Protein AF-A0A6V7J9B0-F1 (afdb_monomer_lite)

Foldseek 3Di:
DVVVVVVVVVVQVVCVVVVNRPVPVVVVVVVVVVVVVVVVVVVVVVVVVVVVVVVVVVVVVVVVVVVVVVVVVVVVVVVVVVVVVVVVVVVVVVVVVVVVVVVVCVLVPVPDDDDDPPDDDDDDPDDDDDPPDRPVNVVVVVVVVVVVVVVVPPDDD

Organism: NCBI:txid1563983

Secondary structure (DSSP, 8-state):
-HHHHHHHHHHHHHHHHTT--HHHHHHHHHHHHHHHHHHHHHHHHHHHHHHHHHHHHHHHHHHHHHHHHHHHHHHHHHHHHHHHHHHHHHHHHHHHHHHHHHHHHHHTT-S-------PPPPP--S--------HHHHHHHHHHHHHHHHHHTSPP-

pLDDT: mean 84.22, std 16.23, range [45.16, 98.75]

InterPro domains:
  IPR013907 Sds3-like [PF08598] (1-100)
  IPR013907 Sds3-like [PTHR21964] (1-148)
  IPR013907 Sds3-like [SM01401] (1-144)

Sequence (157 aa):
LYRERITQVDTKLSEVRVGKSEEYLVPLERLKENMKIKTEVAGVLKTLRLQNIQNKFHAEEQAAAQNFQSEKELLWDSIHSDLQENIRRLEEDRNNVDIHADLWFNSNGRRRRGHADRRRAVSVSGPYIVYMLNDADILEDWAIIKKSLSSRTAPIL

Structure (mmCIF, N/CA/C/O backbone):
data_AF-A0A6V7J9B0-F1
#
_entry.id   AF-A0A6V7J9B0-F1
#
loop_
_atom_site.group_PDB
_atom_site.id
_atom_site.type_symbol
_atom_site.label_atom_id
_atom_site.label_alt_id
_atom_site.label_comp_id
_atom_site.label_asym_id
_atom_site.label_entity_id
_atom_site.label_seq_id
_atom_site.pdbx_PDB_ins_code
_atom_site.Cartn_x
_atom_site.Cartn_y
_atom_site.Cartn_z
_atom_site.occupancy
_atom_site.B_iso_or_equiv
_atom_site.auth_seq_id
_atom_site.auth_comp_id
_atom_site.auth_asym_id
_atom_site.auth_atom_id
_atom_site.pdbx_PDB_model_num
ATOM 1 N N . LEU A 1 1 ? -25.576 -12.476 71.475 1.00 74.12 1 LEU A N 1
ATOM 2 C CA . LEU A 1 1 ? -24.629 -13.204 70.595 1.00 74.12 1 LEU A CA 1
ATOM 3 C C . LEU A 1 1 ? -25.319 -14.075 69.537 1.00 74.12 1 LEU A C 1
ATOM 5 O O . LEU A 1 1 ? -25.507 -13.574 68.440 1.00 74.12 1 LEU A O 1
ATOM 9 N N . TYR A 1 2 ? -25.749 -15.320 69.803 1.00 88.06 2 TYR A N 1
ATOM 10 C CA . TYR A 1 2 ? -26.342 -16.176 68.743 1.00 88.06 2 TYR A CA 1
ATOM 11 C C . TYR A 1 2 ? -27.645 -15.625 68.145 1.00 88.06 2 TYR A C 1
ATOM 13 O O . TYR A 1 2 ? -27.817 -15.619 66.930 1.00 88.06 2 TYR A O 1
ATOM 21 N N . ARG A 1 3 ? -28.543 -15.122 68.998 1.00 89.31 3 ARG A N 1
ATOM 22 C CA . ARG A 1 3 ? -29.822 -14.544 68.567 1.00 89.31 3 ARG A CA 1
ATOM 23 C C . ARG A 1 3 ? -29.628 -13.324 67.663 1.00 89.31 3 ARG A C 1
ATOM 25 O O . ARG A 1 3 ? -30.185 -13.300 66.581 1.00 89.31 3 ARG A O 1
ATOM 32 N N . GLU A 1 4 ? -28.772 -12.381 68.058 1.00 90.38 4 GLU A N 1
ATOM 33 C CA . GLU A 1 4 ? -28.425 -11.205 67.238 1.00 90.38 4 GLU A CA 1
ATOM 34 C C . GLU A 1 4 ? -27.810 -11.582 65.891 1.00 90.38 4 GLU A C 1
ATOM 36 O O . GLU A 1 4 ? -28.089 -10.934 64.885 1.00 90.38 4 GLU A O 1
ATOM 41 N N . ARG A 1 5 ? -26.988 -12.640 65.854 1.00 92.06 5 ARG A N 1
ATOM 42 C CA . ARG A 1 5 ? -26.380 -13.120 64.612 1.00 92.06 5 ARG A CA 1
ATOM 43 C C . ARG A 1 5 ? -27.431 -13.653 63.640 1.00 92.06 5 ARG A C 1
ATOM 45 O O . ARG A 1 5 ? -27.334 -13.362 62.454 1.00 92.06 5 ARG A O 1
ATOM 52 N N . ILE A 1 6 ? -28.424 -14.392 64.137 1.00 93.12 6 ILE A N 1
ATOM 53 C CA . ILE A 1 6 ? -29.556 -14.865 63.328 1.00 93.12 6 ILE A CA 1
ATOM 54 C C . ILE A 1 6 ? -30.351 -13.669 62.800 1.00 93.12 6 ILE A C 1
ATOM 56 O O . ILE A 1 6 ? -30.570 -13.580 61.597 1.00 93.12 6 ILE A O 1
ATOM 60 N N . THR A 1 7 ? -30.677 -12.698 63.659 1.00 92.69 7 THR A N 1
ATOM 61 C CA . THR A 1 7 ? -31.435 -11.513 63.240 1.00 92.69 7 THR A CA 1
ATOM 62 C C . THR A 1 7 ? -30.706 -10.714 62.160 1.00 92.69 7 THR A C 1
ATOM 64 O O . THR A 1 7 ? -31.344 -10.314 61.198 1.00 92.69 7 THR A O 1
ATOM 67 N N . GLN A 1 8 ? -29.383 -10.524 62.277 1.00 90.75 8 GLN A N 1
ATOM 68 C CA . GLN A 1 8 ? -28.563 -9.859 61.251 1.00 90.75 8 GLN A CA 1
ATOM 69 C C . GLN A 1 8 ? -28.568 -10.597 59.906 1.00 90.75 8 GLN A C 1
ATOM 71 O O . GLN A 1 8 ? -28.540 -9.964 58.852 1.00 90.75 8 GLN A O 1
ATOM 76 N N . VAL A 1 9 ? -28.552 -11.931 59.930 1.00 91.19 9 VAL A N 1
ATOM 77 C CA . VAL A 1 9 ? -28.600 -12.740 58.706 1.00 91.19 9 VAL A CA 1
ATOM 78 C C . VAL A 1 9 ? -29.983 -12.650 58.063 1.00 91.19 9 VAL A C 1
ATOM 80 O O . VAL A 1 9 ? -30.065 -12.462 56.851 1.00 91.19 9 VAL A O 1
ATOM 83 N N . ASP A 1 10 ? -31.054 -12.701 58.856 1.00 92.62 10 ASP A N 1
ATOM 84 C CA . ASP A 1 10 ? -32.425 -12.566 58.359 1.00 92.62 10 ASP A CA 1
ATOM 85 C C . ASP A 1 10 ? -32.688 -11.180 57.751 1.00 92.62 10 ASP A C 1
ATOM 87 O O . ASP A 1 10 ? -33.312 -11.094 56.689 1.00 92.62 10 ASP A O 1
ATOM 91 N N . THR A 1 11 ? -32.165 -10.092 58.339 1.00 90.00 11 THR A N 1
ATOM 92 C CA . THR A 1 11 ? -32.247 -8.758 57.716 1.00 90.00 11 THR A CA 1
ATOM 93 C C . THR A 1 11 ? -31.492 -8.704 56.398 1.00 90.00 11 THR A C 1
ATOM 95 O O . THR A 1 11 ? -32.076 -8.280 55.402 1.00 90.00 11 THR A O 1
ATOM 98 N N . LYS A 1 12 ? -30.250 -9.205 56.337 1.00 88.38 12 LYS A N 1
ATOM 99 C CA . LYS A 1 12 ? -29.487 -9.244 55.077 1.00 88.38 12 LYS A CA 1
ATOM 100 C C . LYS A 1 12 ? -30.187 -10.076 53.999 1.00 88.38 12 LYS A C 1
ATOM 102 O O . LYS A 1 12 ? -30.260 -9.654 52.848 1.00 88.38 12 LYS A O 1
ATOM 107 N N . LEU A 1 13 ? -30.746 -11.237 54.346 1.00 89.88 13 LEU A N 1
ATOM 108 C CA . LEU A 1 13 ? -31.507 -12.070 53.405 1.00 89.88 13 LEU A CA 1
ATOM 109 C C . LEU A 1 13 ? -32.784 -11.375 52.917 1.00 89.88 13 LEU A C 1
ATOM 111 O O . LEU A 1 13 ? -33.136 -11.493 51.741 1.00 89.88 13 LEU A O 1
ATOM 115 N N . SER A 1 14 ? -33.463 -10.635 53.795 1.00 91.94 14 SER A N 1
ATOM 116 C CA . SER A 1 14 ? -34.627 -9.822 53.437 1.00 91.94 14 SER A CA 1
ATOM 117 C C . SER A 1 14 ? -34.247 -8.680 52.486 1.00 91.94 14 SER A C 1
ATOM 119 O O . SER A 1 14 ? -34.874 -8.512 51.441 1.00 91.94 14 SER A O 1
ATOM 121 N N . GLU A 1 15 ? -33.164 -7.954 52.772 1.00 90.69 15 GLU A N 1
ATOM 122 C CA . GLU A 1 15 ? -32.629 -6.896 51.904 1.00 90.69 15 GLU A CA 1
ATOM 123 C C . GLU A 1 15 ? -32.252 -7.424 50.516 1.00 90.69 15 GLU A C 1
ATOM 125 O O . GLU A 1 15 ? -32.543 -6.777 49.507 1.00 90.69 15 GLU A O 1
ATOM 130 N N . VAL A 1 16 ? -31.657 -8.618 50.443 1.00 89.12 16 VAL A N 1
ATOM 131 C CA . VAL A 1 16 ? -31.353 -9.295 49.175 1.00 89.12 16 VAL A CA 1
ATOM 132 C C . VAL A 1 16 ? -32.637 -9.675 48.435 1.00 89.12 16 VAL A C 1
ATOM 134 O O . VAL A 1 16 ? -32.752 -9.390 47.245 1.00 89.12 16 VAL A O 1
ATOM 137 N N . ARG A 1 17 ? -33.633 -10.255 49.119 1.00 88.31 17 ARG A N 1
ATOM 138 C CA . ARG A 1 17 ? -34.929 -10.627 48.514 1.00 88.31 17 ARG A CA 1
ATOM 139 C C . ARG A 1 17 ? -35.696 -9.432 47.951 1.00 88.31 17 ARG A C 1
ATOM 141 O O . ARG A 1 17 ? -36.349 -9.569 46.923 1.00 88.31 17 ARG A O 1
ATOM 148 N N . VAL A 1 18 ? -35.620 -8.281 48.615 1.00 92.00 18 VAL A N 1
ATOM 149 C CA . VAL A 1 18 ? -36.265 -7.031 48.174 1.00 92.00 18 VAL A CA 1
ATOM 150 C C . VAL A 1 18 ? -35.387 -6.269 47.165 1.00 92.00 18 VAL A C 1
ATOM 152 O O . VAL A 1 18 ? -35.808 -5.253 46.619 1.00 92.00 18 VAL A O 1
ATOM 155 N N . GLY A 1 19 ? -34.173 -6.755 46.880 1.00 87.06 19 GLY A N 1
ATOM 156 C CA . GLY A 1 19 ? -33.254 -6.146 45.917 1.00 87.06 19 GLY A CA 1
ATOM 157 C C . GLY A 1 19 ? -32.651 -4.821 46.387 1.00 87.06 19 GLY A C 1
ATOM 158 O O . GLY A 1 19 ? -32.237 -4.020 45.558 1.00 87.06 19 GLY A O 1
ATOM 159 N N . LYS A 1 20 ? -32.619 -4.576 47.702 1.00 89.62 20 LYS A N 1
ATOM 160 C CA . LYS A 1 20 ? -32.068 -3.363 48.334 1.00 89.62 20 LYS A CA 1
ATOM 161 C C . LYS A 1 20 ? -30.694 -3.579 48.965 1.00 89.62 20 LYS A C 1
ATOM 163 O O . LYS A 1 20 ? -30.144 -2.652 49.544 1.00 89.62 20 LYS A O 1
ATOM 168 N N . SER A 1 21 ? -30.147 -4.790 48.878 1.00 91.81 21 SER A N 1
ATOM 169 C CA . SER A 1 21 ? -28.846 -5.094 49.468 1.00 91.81 21 SER A CA 1
ATOM 170 C C . SER A 1 21 ? -27.726 -4.336 48.753 1.00 91.81 21 SER A C 1
ATOM 172 O O . SER A 1 21 ? -27.375 -4.637 47.609 1.00 91.81 21 SER A O 1
ATOM 174 N N . GLU A 1 22 ? -27.141 -3.362 49.445 1.00 87.56 22 GLU A N 1
ATOM 175 C CA . GLU A 1 22 ? -26.051 -2.532 48.923 1.00 87.56 22 GLU A CA 1
ATOM 176 C C . GLU A 1 22 ? -24.806 -3.355 48.567 1.00 87.56 22 GLU A C 1
ATOM 178 O O . GLU A 1 22 ? -24.149 -3.071 47.564 1.00 87.56 22 GLU A O 1
ATOM 183 N N . GLU A 1 23 ? -24.535 -4.427 49.325 1.00 88.50 23 GLU A N 1
ATOM 184 C CA . GLU A 1 23 ? -23.423 -5.357 49.076 1.00 88.50 23 GLU A CA 1
ATOM 185 C C . GLU A 1 23 ? -23.481 -5.970 47.664 1.00 88.50 23 GLU A C 1
ATOM 187 O O . GLU A 1 23 ? -22.437 -6.271 47.088 1.00 88.50 23 GLU A O 1
ATOM 192 N N . TYR A 1 24 ? -24.677 -6.105 47.077 1.00 88.88 24 TYR A N 1
ATOM 193 C CA . TYR A 1 24 ? -24.873 -6.605 45.711 1.00 88.88 24 TYR A CA 1
ATOM 194 C C . TYR A 1 24 ? -25.094 -5.491 44.686 1.00 88.88 24 TYR A C 1
ATOM 196 O O . TYR A 1 24 ? -24.605 -5.590 43.557 1.00 88.88 24 TYR A O 1
ATOM 204 N N . LEU A 1 25 ? -25.813 -4.429 45.056 1.00 92.81 25 LEU A N 1
ATOM 205 C CA . LEU A 1 25 ? -26.131 -3.332 44.140 1.00 92.81 25 LEU A CA 1
ATOM 206 C C . LEU A 1 25 ? -24.881 -2.564 43.700 1.00 92.81 25 LEU A C 1
ATOM 208 O O . LEU A 1 25 ? -24.739 -2.280 42.512 1.00 92.81 25 LEU A O 1
ATOM 212 N N . VAL A 1 26 ? -23.944 -2.299 44.614 1.00 93.81 26 VAL A N 1
ATOM 213 C CA . VAL A 1 26 ? -22.725 -1.538 44.298 1.00 93.81 26 VAL A CA 1
ATOM 214 C C . VAL A 1 26 ? -21.824 -2.286 43.297 1.00 93.81 26 VAL A C 1
ATOM 216 O O . VAL A 1 26 ? -21.429 -1.691 42.289 1.00 93.81 26 VAL A O 1
ATOM 219 N N . PRO A 1 27 ? -21.501 -3.586 43.478 1.00 95.69 27 PRO A N 1
ATOM 220 C CA . PRO A 1 27 ? -20.782 -4.350 42.456 1.00 95.69 27 PRO A CA 1
ATOM 221 C C . PRO A 1 27 ? -21.543 -4.471 41.132 1.00 95.69 27 PRO A C 1
ATOM 223 O O . PRO A 1 27 ? -20.920 -4.433 40.069 1.00 95.69 27 PRO A O 1
ATOM 226 N N . LEU A 1 28 ? -22.874 -4.596 41.176 1.00 94.50 28 LEU A N 1
ATOM 227 C CA . LEU A 1 28 ? -23.703 -4.680 39.974 1.00 94.50 28 LEU A CA 1
ATOM 228 C C . LEU A 1 28 ? -23.646 -3.386 39.155 1.00 94.50 28 LEU A C 1
ATOM 230 O O . LEU A 1 28 ? -23.515 -3.442 37.933 1.00 94.50 28 LEU A O 1
ATOM 234 N N . GLU A 1 29 ? -23.724 -2.229 39.805 1.00 96.00 29 GLU A N 1
ATOM 235 C CA . GLU A 1 29 ? -23.620 -0.926 39.147 1.00 96.00 29 GLU A CA 1
ATOM 236 C C . GLU A 1 29 ? -22.244 -0.736 38.502 1.00 96.00 29 GLU A C 1
ATOM 238 O O . GLU A 1 29 ? -22.157 -0.403 37.320 1.00 96.00 29 GLU A O 1
ATOM 243 N N . ARG A 1 30 ? -21.166 -1.099 39.210 1.00 97.00 30 ARG A N 1
ATOM 244 C CA . ARG A 1 30 ? -19.804 -1.114 38.644 1.00 97.00 30 ARG A CA 1
ATOM 245 C C . ARG A 1 30 ? -19.691 -2.021 37.421 1.00 97.00 30 ARG A C 1
ATOM 247 O O . ARG A 1 30 ? -19.028 -1.668 36.448 1.00 97.00 30 ARG A O 1
ATOM 254 N N . LEU A 1 31 ? -20.316 -3.199 37.450 1.00 97.75 31 LEU A N 1
ATOM 255 C CA . LEU A 1 31 ? -20.292 -4.122 36.315 1.00 97.75 31 LEU A CA 1
ATOM 256 C C . LEU A 1 31 ? -21.048 -3.553 35.107 1.00 97.75 31 LEU A C 1
ATOM 258 O O . LEU A 1 31 ? -20.567 -3.675 33.980 1.00 97.75 31 LEU A O 1
ATOM 262 N N . LYS A 1 32 ? -22.197 -2.908 35.337 1.00 97.69 32 LYS A N 1
ATOM 263 C CA . LYS A 1 32 ? -22.968 -2.225 34.288 1.00 97.69 32 LYS A CA 1
ATOM 264 C C . LYS A 1 32 ? -22.172 -1.080 33.663 1.00 97.69 32 LYS A C 1
ATOM 266 O O . LYS A 1 32 ? -22.120 -0.994 32.437 1.00 97.69 32 LYS A O 1
ATOM 271 N N . GLU A 1 33 ? -21.499 -0.271 34.478 1.00 98.12 33 GLU A N 1
ATOM 272 C CA . GLU A 1 33 ? -20.625 0.806 34.000 1.00 98.12 33 GLU A CA 1
ATOM 273 C C . GLU A 1 33 ? -19.474 0.243 33.152 1.00 98.12 33 GLU A C 1
ATOM 275 O O . GLU A 1 33 ? -19.258 0.658 32.015 1.00 98.12 33 GLU A O 1
ATOM 280 N N . ASN A 1 34 ? -18.802 -0.804 33.639 1.00 98.38 34 ASN A N 1
ATOM 281 C CA . ASN A 1 34 ? -17.737 -1.476 32.893 1.00 98.38 34 ASN A CA 1
ATOM 282 C C . ASN A 1 34 ? -18.224 -2.049 31.555 1.00 98.38 34 ASN A C 1
ATOM 284 O O . ASN A 1 34 ? -17.505 -1.992 30.558 1.00 98.38 34 ASN A O 1
ATOM 288 N N . MET A 1 35 ? -19.429 -2.621 31.518 1.00 98.19 35 MET A N 1
ATOM 289 C CA . MET A 1 35 ? -20.028 -3.129 30.284 1.00 98.19 35 MET A CA 1
ATOM 290 C C . MET A 1 35 ? -20.277 -1.996 29.284 1.00 98.19 35 MET A C 1
ATOM 292 O O . MET A 1 35 ? -19.963 -2.146 28.100 1.00 98.19 35 MET A O 1
ATOM 296 N N . LYS A 1 36 ? -20.795 -0.857 29.755 1.00 98.44 36 LYS A N 1
ATOM 297 C CA . LYS A 1 36 ? -21.020 0.333 28.932 1.00 98.44 36 LYS A CA 1
ATOM 298 C C . LYS A 1 36 ? -19.706 0.845 28.338 1.00 98.44 36 LYS A C 1
ATOM 300 O O . LYS A 1 36 ? -19.591 0.916 27.117 1.00 98.44 36 LYS A O 1
ATOM 305 N N . ILE A 1 37 ? -18.687 1.057 29.174 1.00 98.38 37 ILE A N 1
ATOM 306 C CA . ILE A 1 37 ? -17.353 1.504 28.739 1.00 98.38 37 ILE A CA 1
ATOM 307 C C . ILE A 1 37 ? -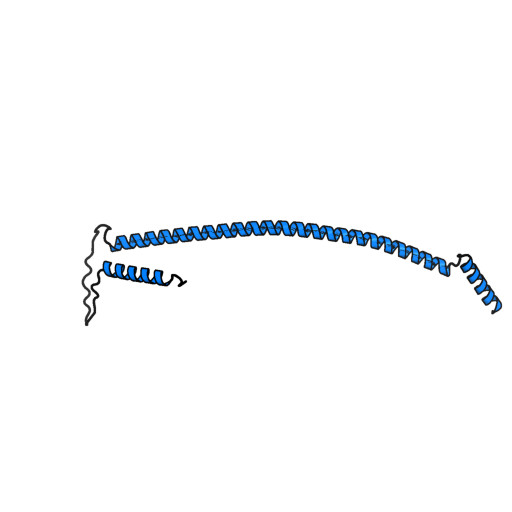16.760 0.535 27.711 1.00 98.38 37 ILE A C 1
ATOM 309 O O . ILE A 1 37 ? -16.291 0.952 26.655 1.00 98.38 37 ILE A O 1
ATOM 313 N N . LYS A 1 38 ? -16.807 -0.780 27.969 1.00 98.44 38 LYS A N 1
ATOM 314 C CA . LYS A 1 38 ? -16.289 -1.783 27.022 1.00 98.44 38 LYS A CA 1
ATOM 315 C C . LYS A 1 38 ? -17.003 -1.735 25.673 1.00 98.44 38 LYS A C 1
ATOM 317 O O . LYS A 1 38 ? -16.358 -1.922 24.644 1.00 98.44 38 LYS A O 1
ATOM 322 N N . THR A 1 39 ? -18.308 -1.480 25.675 1.00 98.50 39 THR A N 1
ATOM 323 C CA . THR A 1 39 ? -19.104 -1.364 24.448 1.00 98.50 39 THR A CA 1
ATOM 324 C C . THR A 1 39 ? -18.706 -0.121 23.653 1.00 98.50 39 THR A C 1
ATOM 326 O O . THR A 1 39 ? -18.494 -0.212 22.444 1.00 98.50 39 THR A O 1
ATOM 329 N N . GLU A 1 40 ? -18.526 1.017 24.324 1.00 98.50 40 GLU A N 1
ATOM 330 C CA . GLU A 1 40 ? -18.065 2.263 23.699 1.00 98.50 40 GLU A CA 1
ATOM 331 C C . GLU A 1 40 ? -16.659 2.106 23.103 1.00 98.50 40 GLU A C 1
ATOM 333 O O . GLU A 1 40 ? -16.446 2.397 21.924 1.00 98.50 40 GLU A O 1
ATOM 338 N N . VAL A 1 41 ? -15.718 1.547 23.872 1.00 98.62 41 VAL A N 1
ATOM 339 C CA . VAL A 1 41 ? -14.347 1.274 23.410 1.00 98.62 41 VAL A CA 1
ATOM 340 C C . VAL A 1 41 ? -14.346 0.336 22.202 1.00 98.62 41 VAL A C 1
ATOM 342 O O . VAL A 1 41 ? -13.627 0.584 21.233 1.00 98.62 41 VAL A O 1
ATOM 345 N N . ALA A 1 42 ? -15.165 -0.720 22.212 1.00 98.50 42 ALA A N 1
ATOM 346 C CA . ALA A 1 42 ? -15.295 -1.622 21.070 1.00 98.50 42 ALA A CA 1
ATOM 347 C C . ALA A 1 42 ? -15.844 -0.904 19.823 1.00 98.50 42 ALA A C 1
ATOM 349 O O . ALA A 1 42 ? -15.387 -1.176 18.709 1.00 98.50 42 ALA A O 1
ATOM 350 N N . GLY A 1 43 ? -16.774 0.038 20.006 1.00 98.62 43 GLY A N 1
ATOM 351 C CA . GLY A 1 43 ? -17.285 0.900 18.940 1.00 98.62 43 GLY A CA 1
ATOM 352 C C . GLY A 1 43 ? -16.188 1.759 18.312 1.00 98.62 43 GLY A C 1
ATOM 353 O O . GLY A 1 43 ? -15.998 1.721 17.096 1.00 98.62 43 GLY A O 1
ATOM 354 N N . VAL A 1 44 ? -15.406 2.461 19.136 1.00 98.62 44 VAL A N 1
ATOM 355 C CA . VAL A 1 44 ? -14.269 3.278 18.672 1.00 98.62 44 VAL A CA 1
ATOM 356 C C . VAL A 1 44 ? -13.228 2.415 17.957 1.00 98.62 44 VAL A C 1
ATOM 358 O O . VAL A 1 44 ? -12.780 2.756 16.861 1.00 98.62 44 VAL A O 1
ATOM 361 N N . LEU A 1 45 ? -12.883 1.257 18.528 1.00 98.56 45 LEU A N 1
ATOM 362 C CA . LEU A 1 45 ? -11.925 0.328 17.933 1.00 98.56 45 LEU A CA 1
ATOM 363 C C . LEU A 1 45 ? -12.380 -0.159 16.551 1.00 98.56 45 LEU A C 1
ATOM 365 O O . LEU A 1 45 ? -11.563 -0.257 15.636 1.00 98.56 45 LEU A O 1
ATOM 369 N N . LYS A 1 46 ? -13.675 -0.451 16.380 1.00 98.62 46 LYS A N 1
ATOM 370 C CA . LYS A 1 46 ? -14.239 -0.830 15.079 1.00 98.62 46 LYS A CA 1
ATOM 371 C C . LYS A 1 46 ? -14.054 0.289 14.053 1.00 98.62 46 LYS 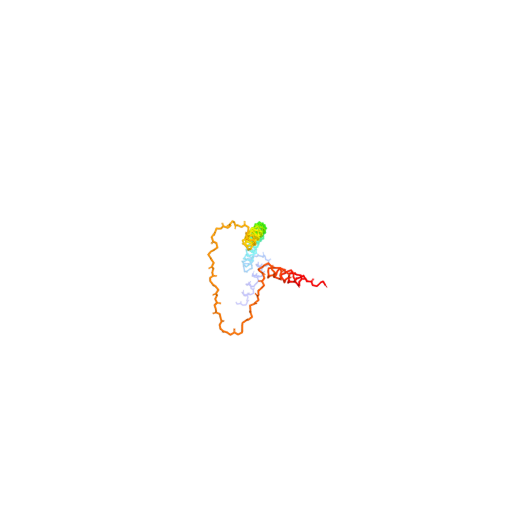A C 1
ATOM 373 O O . LYS A 1 46 ? -13.589 0.009 12.951 1.00 98.62 46 LYS A O 1
ATOM 378 N N . THR A 1 47 ? -14.370 1.532 14.414 1.00 98.69 47 THR A N 1
ATOM 379 C CA . THR A 1 47 ? -14.204 2.693 13.526 1.00 98.69 47 THR A CA 1
ATOM 380 C C . THR A 1 47 ? -12.749 2.866 13.097 1.00 98.69 47 THR A C 1
ATOM 382 O O . THR A 1 47 ? -12.474 2.967 11.904 1.00 98.69 47 THR A O 1
ATOM 385 N N . LEU A 1 48 ? -11.806 2.800 14.042 1.00 98.69 48 LEU A N 1
ATOM 386 C CA . LEU A 1 48 ? -10.374 2.912 13.745 1.00 98.69 48 LEU A CA 1
ATOM 387 C C . LEU A 1 48 ? -9.875 1.779 12.839 1.00 98.69 48 LEU A C 1
ATOM 389 O O . LEU A 1 48 ? -9.067 2.010 11.942 1.00 98.69 48 LEU A O 1
ATOM 393 N N . ARG A 1 49 ? -10.367 0.550 13.034 1.00 98.62 49 ARG A N 1
ATOM 394 C CA . ARG A 1 49 ? -10.026 -0.584 12.162 1.00 98.62 49 ARG A CA 1
ATOM 395 C C . ARG A 1 49 ? -10.533 -0.383 10.737 1.00 98.62 49 ARG A C 1
ATOM 397 O O . ARG A 1 49 ? -9.786 -0.650 9.802 1.00 98.62 49 ARG A O 1
ATOM 404 N N . LEU A 1 50 ? -11.760 0.107 10.566 1.00 98.69 50 LEU A N 1
ATOM 405 C CA . LEU A 1 50 ? -12.313 0.410 9.242 1.00 98.69 50 LEU A CA 1
ATOM 406 C C . LEU A 1 50 ? -11.522 1.523 8.547 1.00 98.69 50 LEU A C 1
ATOM 408 O O . LEU A 1 50 ? -11.141 1.365 7.391 1.00 98.69 50 LEU A O 1
ATOM 412 N N . GLN A 1 51 ? -11.189 2.593 9.273 1.00 98.75 51 GLN A N 1
ATOM 413 C CA . GLN A 1 51 ? -10.327 3.657 8.756 1.00 98.75 51 GLN A CA 1
ATOM 414 C C . GLN A 1 51 ? -8.944 3.128 8.359 1.00 98.75 51 GLN A C 1
ATOM 416 O O . GLN A 1 51 ? -8.430 3.484 7.305 1.00 98.75 51 GLN A O 1
ATOM 421 N N . ASN A 1 52 ? -8.348 2.233 9.151 1.00 98.69 52 ASN A N 1
ATOM 422 C CA . ASN A 1 52 ? -7.060 1.631 8.808 1.00 98.69 52 ASN A CA 1
ATOM 423 C C . ASN A 1 52 ? -7.126 0.809 7.515 1.00 98.69 52 ASN A C 1
ATOM 425 O O . ASN A 1 52 ? -6.211 0.893 6.700 1.00 98.69 52 ASN A O 1
ATOM 429 N N . ILE A 1 53 ? -8.200 0.038 7.320 1.00 98.69 53 ILE A N 1
ATOM 430 C CA . ILE A 1 53 ? -8.420 -0.723 6.084 1.00 98.69 53 ILE A CA 1
ATOM 431 C C . ILE A 1 53 ? -8.526 0.230 4.894 1.00 98.69 53 ILE A C 1
ATOM 433 O O . ILE A 1 53 ? -7.869 0.009 3.882 1.00 98.69 53 ILE A O 1
ATOM 437 N N . GLN A 1 54 ? -9.291 1.312 5.029 1.00 98.75 54 GLN A N 1
ATOM 438 C CA . GLN A 1 54 ? -9.455 2.292 3.961 1.00 98.75 54 GLN A CA 1
ATOM 439 C C . GLN A 1 54 ? -8.146 3.023 3.633 1.00 98.75 54 GLN A C 1
ATOM 441 O O . GLN A 1 54 ? -7.805 3.184 2.465 1.00 98.75 54 GLN A O 1
ATOM 446 N N . ASN A 1 55 ? -7.357 3.378 4.647 1.00 98.69 55 ASN A N 1
ATOM 447 C CA . ASN A 1 55 ? -6.039 3.977 4.443 1.00 98.69 55 ASN A CA 1
ATOM 448 C C . ASN A 1 55 ? -5.089 3.022 3.713 1.00 98.69 55 ASN A C 1
ATOM 450 O O . ASN A 1 55 ? -4.373 3.450 2.814 1.00 98.69 55 ASN A O 1
ATOM 454 N N . LYS A 1 56 ? -5.092 1.731 4.071 1.00 98.75 56 LYS A N 1
ATOM 455 C CA . LYS A 1 56 ? -4.299 0.710 3.369 1.00 98.75 56 LYS A CA 1
ATOM 456 C C . LYS A 1 56 ? -4.738 0.553 1.920 1.00 98.75 56 LYS A C 1
ATOM 458 O O . LYS A 1 56 ? -3.887 0.476 1.049 1.00 98.75 56 LYS A O 1
ATOM 463 N N . PHE A 1 57 ? -6.046 0.540 1.674 1.00 98.62 57 PHE A N 1
ATOM 464 C CA . PHE A 1 57 ? -6.595 0.467 0.325 1.00 98.62 57 PHE A CA 1
ATOM 465 C C . PHE A 1 57 ? -6.122 1.641 -0.544 1.00 98.62 57 PHE A C 1
ATOM 467 O O . PHE A 1 57 ? -5.563 1.413 -1.610 1.00 98.62 57 PHE A O 1
ATOM 474 N N . HIS A 1 58 ? -6.263 2.880 -0.065 1.00 98.69 58 HIS A N 1
ATOM 475 C CA . HIS A 1 58 ? -5.823 4.058 -0.818 1.00 98.69 58 HIS A CA 1
ATOM 476 C C . HIS A 1 58 ? -4.302 4.120 -0.999 1.00 98.69 58 HIS A C 1
ATOM 478 O O . HIS A 1 58 ? -3.826 4.544 -2.049 1.00 98.69 58 HIS A O 1
ATOM 484 N N . ALA A 1 59 ? -3.531 3.685 0.002 1.00 98.69 59 ALA A N 1
ATOM 485 C CA . ALA A 1 59 ? -2.079 3.604 -0.119 1.00 98.69 59 ALA A CA 1
ATOM 486 C C . ALA A 1 59 ? -1.657 2.603 -1.205 1.00 98.69 59 ALA A C 1
ATOM 488 O O . ALA A 1 59 ? -0.779 2.915 -2.005 1.00 98.69 59 ALA A O 1
ATOM 489 N N . GLU A 1 60 ? -2.305 1.438 -1.259 1.00 98.69 60 GLU A N 1
ATOM 490 C CA . GLU A 1 60 ? -2.040 0.417 -2.276 1.00 98.69 60 GLU A CA 1
ATOM 491 C C . GLU A 1 60 ? -2.440 0.898 -3.676 1.00 98.69 60 GLU A C 1
ATOM 493 O O . GLU A 1 60 ? -1.679 0.747 -4.627 1.00 98.69 60 GLU A O 1
ATOM 498 N N . GLU A 1 61 ? -3.604 1.539 -3.801 1.00 98.69 61 GLU A N 1
ATOM 499 C CA . GLU A 1 61 ? -4.077 2.141 -5.051 1.00 98.69 61 GLU A CA 1
ATOM 500 C C . GLU A 1 61 ? -3.071 3.170 -5.591 1.00 98.69 61 GLU A C 1
ATOM 502 O O . GLU A 1 61 ? -2.695 3.129 -6.766 1.00 98.69 61 GLU A O 1
ATOM 507 N N . GLN A 1 62 ? -2.575 4.054 -4.721 1.00 98.69 62 GLN A N 1
ATOM 508 C CA . GLN A 1 62 ? -1.567 5.042 -5.090 1.00 98.69 62 GLN A CA 1
ATOM 509 C C . GLN A 1 62 ? -0.229 4.388 -5.459 1.00 98.69 62 GLN A C 1
ATOM 511 O O . GLN A 1 62 ? 0.375 4.773 -6.462 1.00 98.69 62 GLN A O 1
ATOM 516 N N . ALA A 1 63 ? 0.234 3.410 -4.678 1.00 98.69 63 ALA A N 1
ATOM 517 C CA . ALA A 1 63 ? 1.482 2.702 -4.944 1.00 98.69 63 ALA A CA 1
ATOM 518 C C . ALA A 1 63 ? 1.434 1.970 -6.293 1.00 98.69 63 ALA A C 1
ATOM 520 O O . ALA A 1 63 ? 2.372 2.079 -7.079 1.00 98.69 63 ALA A O 1
ATOM 521 N N . ALA A 1 64 ? 0.322 1.299 -6.603 1.00 98.62 64 ALA A N 1
ATOM 522 C CA . ALA A 1 64 ? 0.123 0.617 -7.877 1.00 98.62 64 ALA A CA 1
ATOM 523 C C . ALA A 1 64 ? 0.128 1.597 -9.062 1.00 98.62 64 ALA A C 1
ATOM 525 O O . ALA A 1 64 ? 0.787 1.342 -10.071 1.00 98.62 64 ALA A O 1
ATOM 526 N N . ALA A 1 65 ? -0.556 2.739 -8.932 1.00 98.56 65 ALA A N 1
ATOM 527 C CA . ALA A 1 65 ? -0.579 3.767 -9.971 1.00 98.56 65 ALA A CA 1
ATOM 528 C C . ALA A 1 65 ? 0.813 4.373 -10.220 1.00 98.56 65 ALA A C 1
ATOM 530 O O . ALA A 1 65 ? 1.221 4.540 -11.370 1.00 98.56 65 ALA A O 1
ATOM 531 N N . GLN A 1 66 ? 1.555 4.669 -9.148 1.00 98.69 66 GLN A N 1
ATOM 532 C CA . GLN A 1 66 ? 2.926 5.171 -9.242 1.00 98.69 66 GLN A CA 1
ATOM 533 C C . GLN A 1 66 ? 3.859 4.133 -9.865 1.00 98.69 66 GLN A C 1
ATOM 535 O O . GLN A 1 66 ? 4.594 4.470 -10.787 1.00 98.69 66 GLN A O 1
ATOM 540 N N . ASN A 1 67 ? 3.778 2.872 -9.429 1.00 98.62 67 ASN A N 1
ATOM 541 C CA . ASN A 1 67 ? 4.590 1.790 -9.978 1.00 98.62 67 ASN A CA 1
ATOM 542 C C . ASN A 1 67 ? 4.354 1.618 -11.482 1.00 98.62 67 ASN A C 1
ATOM 544 O O . ASN A 1 67 ? 5.307 1.571 -12.251 1.00 98.62 67 ASN A O 1
ATOM 548 N N . PHE A 1 68 ? 3.091 1.611 -11.915 1.00 98.50 68 PHE A N 1
ATOM 549 C CA . PHE A 1 68 ? 2.754 1.525 -13.335 1.00 98.50 68 PHE A CA 1
ATOM 550 C C . PHE A 1 68 ? 3.346 2.684 -14.148 1.00 98.50 68 PHE A C 1
ATOM 552 O O . PHE A 1 68 ? 3.910 2.469 -15.222 1.00 98.50 68 PHE A O 1
ATOM 559 N N . GLN A 1 69 ? 3.235 3.916 -13.643 1.00 98.62 69 GLN A N 1
ATOM 560 C CA . GLN A 1 69 ? 3.785 5.082 -14.327 1.00 98.62 69 GLN A CA 1
ATOM 561 C C . GLN A 1 69 ? 5.318 5.022 -14.400 1.00 98.62 69 GLN A C 1
ATOM 563 O O . GLN A 1 69 ? 5.880 5.275 -15.465 1.00 98.62 69 GLN A O 1
ATOM 568 N N . SER A 1 70 ? 5.986 4.622 -13.315 1.00 98.56 70 SER A N 1
ATOM 569 C CA . SER A 1 70 ? 7.440 4.451 -13.286 1.00 98.56 70 SER A CA 1
ATOM 570 C C . SER A 1 70 ? 7.919 3.340 -14.219 1.00 98.56 70 SER A C 1
ATOM 572 O O . SER A 1 70 ? 8.872 3.547 -14.961 1.00 98.56 70 SER A O 1
ATOM 574 N N . GLU A 1 71 ? 7.255 2.183 -14.251 1.00 98.62 71 GLU A N 1
ATOM 575 C CA . GLU A 1 71 ? 7.601 1.096 -15.178 1.00 98.62 71 GLU A CA 1
ATOM 576 C C . GLU A 1 71 ? 7.449 1.523 -16.639 1.00 98.62 71 GLU A C 1
ATOM 578 O O . GLU A 1 71 ? 8.300 1.215 -17.476 1.00 98.62 71 GLU A O 1
ATOM 583 N N . LYS A 1 72 ? 6.388 2.273 -16.950 1.00 98.56 72 LYS A N 1
ATOM 584 C CA . LYS A 1 72 ? 6.182 2.832 -18.285 1.00 98.56 72 LYS A CA 1
ATOM 585 C C . LYS A 1 72 ? 7.322 3.774 -18.676 1.00 98.56 72 LYS A C 1
ATOM 587 O O . LYS A 1 72 ? 7.800 3.686 -19.802 1.00 98.56 72 LYS A O 1
ATOM 592 N N . GLU A 1 73 ? 7.735 4.672 -17.785 1.00 98.62 73 GLU A N 1
ATOM 593 C CA . GLU A 1 73 ? 8.851 5.599 -18.024 1.00 98.62 73 GLU A CA 1
ATOM 594 C C . GLU A 1 73 ? 10.173 4.849 -18.218 1.00 98.62 73 GLU A C 1
ATOM 596 O O . GLU A 1 73 ? 10.849 5.064 -19.221 1.00 98.62 73 GLU A O 1
ATOM 601 N N . LEU A 1 74 ? 10.477 3.880 -17.351 1.00 98.50 74 LEU A N 1
ATOM 602 C CA . LEU A 1 74 ? 11.672 3.040 -17.474 1.00 98.50 74 LEU A CA 1
ATOM 603 C C . LEU A 1 74 ? 11.714 2.270 -18.799 1.00 98.50 74 LEU A C 1
ATOM 605 O O . LEU A 1 74 ? 12.775 2.137 -19.407 1.00 98.50 74 LEU A O 1
ATOM 609 N N . LEU A 1 75 ? 10.567 1.775 -19.272 1.00 98.50 75 LEU A N 1
ATOM 610 C CA . LEU A 1 75 ? 10.482 1.107 -20.567 1.00 98.50 75 LEU A CA 1
ATOM 611 C C . LEU A 1 75 ? 10.786 2.071 -21.720 1.00 98.50 75 LEU A C 1
ATOM 613 O O . LEU A 1 75 ? 11.514 1.707 -22.643 1.00 98.50 75 LEU A O 1
ATOM 617 N N . TRP A 1 76 ? 10.252 3.294 -21.672 1.00 98.56 76 TRP A N 1
ATOM 618 C CA . TRP A 1 76 ? 10.553 4.315 -22.676 1.00 98.56 76 TRP A CA 1
ATOM 619 C C . TRP A 1 76 ? 12.034 4.680 -22.694 1.00 98.56 76 TRP A C 1
ATOM 621 O O . TRP A 1 76 ? 12.618 4.734 -23.776 1.00 98.56 76 TRP A O 1
ATOM 631 N N . ASP A 1 77 ? 12.644 4.861 -21.525 1.00 98.69 77 ASP A N 1
ATOM 632 C CA . ASP A 1 77 ? 14.072 5.154 -21.402 1.00 98.69 77 ASP A CA 1
ATOM 633 C C . ASP A 1 77 ? 14.930 4.003 -21.940 1.00 98.69 77 ASP A C 1
ATOM 635 O O . ASP A 1 77 ? 15.888 4.239 -22.678 1.00 98.69 77 ASP A O 1
ATOM 639 N N . SER A 1 78 ? 14.551 2.752 -21.653 1.00 98.69 78 SER A N 1
ATOM 640 C CA . SER A 1 78 ? 15.227 1.564 -22.191 1.00 98.69 78 SER A CA 1
ATOM 641 C C . SER A 1 78 ? 15.164 1.528 -23.716 1.00 98.69 78 SER A C 1
ATOM 643 O O . SER A 1 78 ? 16.195 1.389 -24.369 1.00 98.69 78 SER A O 1
ATOM 645 N N . ILE A 1 79 ? 13.972 1.705 -24.298 1.00 98.50 79 ILE A N 1
ATOM 646 C CA . ILE A 1 79 ? 13.792 1.717 -25.758 1.00 98.50 79 ILE A CA 1
ATOM 647 C C . ILE A 1 79 ? 14.600 2.858 -26.379 1.00 98.50 79 ILE A C 1
ATOM 649 O O . ILE A 1 79 ? 15.240 2.682 -27.415 1.00 98.50 79 ILE A O 1
ATOM 653 N N . HIS A 1 80 ? 14.579 4.037 -25.758 1.00 98.62 80 HIS A N 1
ATOM 654 C CA . HIS A 1 80 ? 15.323 5.188 -26.243 1.00 98.62 80 HIS A CA 1
ATOM 655 C C . HIS A 1 80 ? 16.833 4.926 -26.240 1.00 98.62 80 HIS A C 1
ATOM 657 O O . HIS A 1 80 ? 17.494 5.173 -27.248 1.00 98.62 80 HIS A O 1
ATOM 663 N N . SER A 1 81 ? 17.356 4.378 -25.143 1.00 98.62 81 SER A N 1
ATOM 664 C CA . SER A 1 81 ? 18.759 3.989 -25.003 1.00 98.62 81 SER A CA 1
ATOM 665 C C . SER A 1 81 ? 19.172 2.960 -26.060 1.00 98.62 81 SER A C 1
ATOM 667 O O . SER A 1 81 ? 20.193 3.134 -26.724 1.00 98.62 81 SER A O 1
ATOM 669 N N . ASP A 1 82 ? 18.358 1.925 -26.280 1.00 98.62 82 ASP A N 1
ATOM 670 C CA . ASP A 1 82 ? 18.626 0.894 -27.289 1.00 98.62 82 ASP A CA 1
ATOM 671 C C . ASP A 1 82 ? 18.665 1.479 -28.706 1.00 98.62 82 ASP A C 1
ATOM 673 O O . ASP A 1 82 ? 19.530 1.137 -29.516 1.00 98.62 82 ASP A O 1
ATOM 677 N N . LEU A 1 83 ? 17.745 2.394 -29.025 1.00 98.50 83 LEU A N 1
ATOM 678 C CA . LEU A 1 83 ? 17.736 3.078 -30.316 1.00 98.50 83 LEU A CA 1
ATOM 679 C C . LEU A 1 83 ? 18.961 3.981 -30.492 1.00 98.50 83 LEU A C 1
ATOM 681 O O . LEU A 1 83 ? 19.551 3.981 -31.571 1.00 98.50 83 LEU A O 1
ATOM 685 N N . GLN A 1 84 ? 19.369 4.716 -29.456 1.00 98.56 84 GLN A N 1
ATOM 686 C CA . GLN A 1 84 ? 20.575 5.548 -29.499 1.00 98.56 84 GLN A CA 1
ATOM 687 C C . GLN A 1 84 ? 21.843 4.716 -29.715 1.00 98.56 84 GLN A C 1
ATOM 689 O O . GLN A 1 84 ? 22.676 5.076 -30.546 1.00 98.56 84 GLN A O 1
ATOM 694 N N . GLU A 1 85 ? 21.974 3.583 -29.024 1.00 98.31 85 GLU A N 1
ATOM 695 C CA . GLU A 1 85 ? 23.099 2.661 -29.202 1.00 98.31 85 GLU A CA 1
ATOM 696 C C . GLU A 1 85 ? 23.113 2.059 -30.615 1.00 98.31 85 GLU A C 1
ATOM 698 O O . GLU A 1 85 ? 24.160 1.998 -31.259 1.00 98.31 85 GLU A O 1
ATOM 703 N N . ASN A 1 86 ? 21.948 1.678 -31.148 1.00 98.38 86 ASN A N 1
ATOM 704 C CA . ASN A 1 86 ? 21.840 1.186 -32.521 1.00 98.38 86 ASN A CA 1
ATOM 705 C C . ASN A 1 86 ? 22.236 2.252 -33.552 1.00 98.38 86 ASN A C 1
ATOM 707 O O . ASN A 1 86 ? 22.969 1.945 -34.491 1.00 98.38 86 ASN A O 1
ATOM 711 N N . ILE A 1 87 ? 21.793 3.502 -33.374 1.00 98.06 87 ILE A N 1
ATOM 712 C CA . ILE A 1 87 ? 22.196 4.624 -34.235 1.00 98.06 87 ILE A CA 1
ATOM 713 C C . ILE A 1 87 ? 23.715 4.796 -34.191 1.00 98.06 87 ILE A C 1
ATOM 715 O O . ILE A 1 87 ? 24.353 4.820 -35.242 1.00 98.06 87 ILE A O 1
ATOM 719 N N . ARG A 1 88 ? 24.302 4.837 -32.991 1.00 98.19 88 ARG A N 1
ATOM 720 C CA . ARG A 1 88 ? 25.747 4.981 -32.810 1.00 98.19 88 ARG A CA 1
ATOM 721 C C . ARG A 1 88 ? 26.528 3.871 -33.518 1.00 98.19 88 ARG A C 1
ATOM 723 O O . ARG A 1 88 ? 27.483 4.165 -34.231 1.00 98.19 88 ARG A O 1
ATOM 730 N N . ARG A 1 89 ? 26.115 2.608 -33.370 1.00 97.62 89 ARG A N 1
ATOM 731 C CA . ARG A 1 89 ? 26.763 1.473 -34.052 1.00 97.62 89 ARG A CA 1
ATOM 732 C C . ARG A 1 89 ? 26.702 1.601 -35.568 1.00 97.62 89 ARG A C 1
ATOM 734 O O . ARG A 1 89 ? 27.702 1.371 -36.235 1.00 97.62 89 ARG A O 1
ATOM 741 N N . LEU A 1 90 ? 25.556 2.010 -36.111 1.00 97.12 90 LEU A N 1
ATOM 742 C CA . LEU A 1 90 ? 25.406 2.225 -37.552 1.00 97.12 90 LEU A CA 1
ATOM 743 C C . LEU A 1 90 ? 26.298 3.365 -38.063 1.00 97.12 90 LEU A C 1
ATOM 745 O O . LEU A 1 90 ? 26.839 3.276 -39.166 1.00 97.12 90 LEU A O 1
ATOM 749 N N . GLU A 1 91 ? 26.471 4.428 -37.279 1.00 96.50 91 GLU A N 1
ATOM 750 C CA . GLU A 1 91 ? 27.390 5.522 -37.606 1.00 96.50 91 GLU A CA 1
ATOM 751 C C . GLU A 1 91 ? 28.856 5.073 -37.568 1.00 96.50 91 GLU A C 1
ATOM 753 O O . GLU A 1 91 ? 29.621 5.399 -38.480 1.00 96.50 91 GLU A O 1
ATOM 758 N N . GLU A 1 92 ? 29.239 4.290 -36.556 1.00 95.62 92 GLU A N 1
ATOM 759 C CA . GLU A 1 92 ? 30.574 3.697 -36.441 1.00 95.62 92 GLU A CA 1
ATOM 760 C C . GLU A 1 92 ? 30.863 2.742 -37.611 1.00 95.62 92 GLU A C 1
ATOM 762 O O . GLU A 1 92 ? 31.909 2.864 -38.254 1.00 95.62 92 GLU A O 1
ATOM 767 N N . ASP A 1 93 ? 29.921 1.861 -37.958 1.00 94.62 93 ASP A N 1
ATOM 768 C CA . ASP A 1 93 ? 30.036 0.933 -39.088 1.00 94.62 93 ASP A CA 1
ATOM 769 C C . ASP A 1 93 ? 30.152 1.672 -40.424 1.00 94.62 93 ASP A C 1
ATOM 771 O O . ASP A 1 93 ? 31.012 1.340 -41.246 1.00 94.62 93 ASP A O 1
A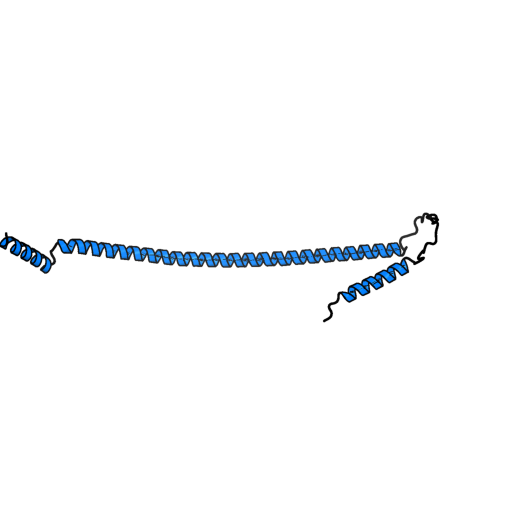TOM 775 N N . ARG A 1 94 ? 29.337 2.713 -40.640 1.00 92.94 94 ARG A N 1
ATOM 776 C CA . ARG A 1 94 ? 29.434 3.566 -41.830 1.00 92.94 94 ARG A CA 1
ATOM 777 C C . ARG A 1 94 ? 30.815 4.215 -41.927 1.00 92.94 94 ARG A C 1
ATOM 779 O O . ARG A 1 94 ? 31.452 4.124 -42.974 1.00 92.94 94 ARG A O 1
ATOM 786 N N . ASN A 1 95 ? 31.288 4.841 -40.850 1.00 90.94 95 ASN A N 1
ATOM 787 C CA . ASN A 1 95 ? 32.601 5.484 -40.829 1.00 90.94 95 ASN A CA 1
ATOM 788 C C . ASN A 1 95 ? 33.733 4.467 -41.056 1.00 90.94 95 ASN A C 1
ATOM 790 O O . ASN A 1 95 ? 34.701 4.756 -41.754 1.00 90.94 95 ASN A O 1
ATOM 794 N N . ASN A 1 96 ? 33.605 3.254 -40.519 1.00 86.44 96 ASN A N 1
ATOM 795 C CA . ASN A 1 96 ? 34.575 2.188 -40.734 1.00 86.44 96 ASN A CA 1
ATOM 796 C C . ASN A 1 96 ? 34.621 1.734 -42.206 1.00 86.44 96 ASN A C 1
ATOM 798 O O . ASN A 1 96 ? 35.704 1.541 -42.759 1.00 86.44 96 ASN A O 1
ATOM 802 N N . VAL A 1 97 ? 33.464 1.608 -42.869 1.00 82.38 97 VAL A N 1
ATOM 803 C CA . VAL A 1 97 ? 33.388 1.334 -44.315 1.00 82.38 97 VAL A CA 1
ATOM 804 C C . VAL A 1 97 ? 34.025 2.464 -45.123 1.00 82.38 97 VAL A C 1
ATOM 806 O O . VAL A 1 97 ? 34.811 2.177 -46.026 1.00 82.38 97 VAL A O 1
ATOM 809 N N . ASP A 1 98 ? 33.749 3.724 -44.779 1.00 75.56 98 ASP A N 1
ATOM 810 C CA . ASP A 1 98 ? 34.331 4.893 -45.449 1.00 75.56 98 ASP A CA 1
ATOM 811 C C . ASP A 1 98 ? 35.867 4.912 -45.305 1.00 75.56 98 ASP A C 1
ATOM 813 O O . ASP A 1 98 ? 36.577 5.066 -46.300 1.00 75.56 98 ASP A O 1
ATOM 817 N N . ILE A 1 99 ? 36.402 4.654 -44.103 1.00 74.44 99 ILE A N 1
ATOM 818 C CA . ILE A 1 99 ? 37.851 4.533 -43.854 1.00 74.44 99 ILE A CA 1
ATOM 819 C C . ILE A 1 99 ? 38.452 3.380 -44.666 1.00 74.44 99 ILE A C 1
ATOM 821 O O . ILE A 1 99 ? 39.497 3.544 -45.300 1.00 74.44 99 ILE A O 1
ATOM 825 N N . HIS A 1 100 ? 37.808 2.212 -44.673 1.00 69.88 100 HIS A N 1
ATOM 826 C CA . HIS A 1 100 ? 38.281 1.061 -45.440 1.00 69.88 100 HIS A CA 1
ATOM 827 C C . HIS A 1 100 ? 38.270 1.322 -46.952 1.00 69.88 100 HIS A C 1
ATOM 829 O O . HIS A 1 100 ? 39.219 0.934 -47.637 1.00 69.88 100 HIS A O 1
ATOM 835 N N . ALA A 1 101 ? 37.246 1.999 -47.472 1.00 72.12 101 ALA A N 1
ATOM 836 C CA . ALA A 1 101 ? 37.175 2.397 -48.871 1.00 72.12 101 ALA A CA 1
ATOM 837 C C . ALA A 1 101 ? 38.290 3.394 -49.220 1.00 72.12 101 ALA A C 1
ATOM 839 O O . ALA A 1 101 ? 38.999 3.194 -50.206 1.00 72.12 101 ALA A O 1
ATOM 840 N N . ASP A 1 102 ? 38.511 4.415 -48.388 1.00 71.56 102 ASP A N 1
ATOM 841 C CA . ASP A 1 102 ? 39.576 5.402 -48.590 1.00 71.56 102 ASP A CA 1
ATOM 842 C C . ASP A 1 102 ? 40.974 4.765 -48.553 1.00 71.56 102 ASP A C 1
ATOM 844 O O . ASP A 1 102 ? 41.820 5.087 -49.392 1.00 71.56 102 ASP A O 1
ATOM 848 N N . LEU A 1 103 ? 41.214 3.815 -47.643 1.00 72.38 103 LEU A N 1
ATOM 849 C CA . LEU A 1 103 ? 42.457 3.041 -47.591 1.00 72.38 103 LEU A CA 1
ATOM 850 C C . LEU A 1 103 ? 42.650 2.181 -48.848 1.00 72.38 103 LEU A C 1
ATOM 852 O O . LEU A 1 103 ? 43.754 2.156 -49.391 1.00 72.38 103 LEU A O 1
ATOM 856 N N . TRP A 1 104 ? 41.587 1.548 -49.355 1.00 70.81 104 TRP A N 1
ATOM 857 C CA . TRP A 1 104 ? 41.628 0.752 -50.587 1.00 70.81 104 TRP A CA 1
ATOM 858 C C . TRP A 1 104 ? 41.853 1.610 -51.844 1.00 70.81 104 TRP A C 1
ATOM 860 O O . TRP A 1 104 ? 42.610 1.243 -52.745 1.00 70.81 104 TRP A O 1
ATOM 870 N N . PHE A 1 105 ? 41.260 2.806 -51.913 1.00 64.50 105 PHE A N 1
ATOM 871 C CA . PHE A 1 105 ? 41.542 3.760 -52.991 1.00 64.50 105 PHE A CA 1
ATOM 872 C C . PHE A 1 105 ? 42.973 4.308 -52.931 1.00 64.50 105 PHE A C 1
ATOM 874 O O . PHE A 1 105 ? 43.555 4.616 -53.979 1.00 64.50 105 PHE A O 1
ATOM 881 N N . ASN A 1 106 ? 43.542 4.423 -51.729 1.00 62.56 106 ASN A N 1
ATOM 882 C CA . ASN A 1 106 ? 44.918 4.860 -51.532 1.00 62.56 106 ASN A CA 1
ATOM 883 C C . ASN A 1 106 ? 45.928 3.753 -51.893 1.00 62.56 106 ASN A C 1
ATOM 885 O O . ASN A 1 106 ? 46.934 4.051 -52.534 1.00 62.56 106 ASN A O 1
ATOM 889 N N . SER A 1 107 ? 45.635 2.481 -51.584 1.00 61.66 107 SER A N 1
ATOM 890 C CA . SER A 1 107 ? 46.452 1.330 -52.010 1.00 61.66 107 SER A CA 1
ATOM 891 C C . SER A 1 107 ? 46.374 1.079 -53.520 1.00 61.66 107 SER A C 1
ATOM 893 O O . SER A 1 107 ? 47.376 0.735 -54.138 1.00 61.66 107 SER A O 1
ATOM 895 N N . ASN A 1 108 ? 45.229 1.358 -54.155 1.00 58.47 108 ASN A N 1
ATOM 896 C CA . ASN A 1 108 ? 45.057 1.247 -55.610 1.00 58.47 108 ASN A CA 1
ATOM 897 C C . ASN A 1 108 ? 45.556 2.477 -56.400 1.00 58.47 108 ASN A C 1
ATOM 899 O O . ASN A 1 108 ? 45.240 2.630 -57.584 1.00 58.47 108 ASN A O 1
ATOM 903 N N . GLY A 1 109 ? 46.331 3.371 -55.772 1.00 55.06 109 GLY A N 1
ATOM 904 C CA . GLY A 1 109 ? 47.142 4.382 -56.462 1.00 55.06 109 GLY A CA 1
ATOM 905 C C . GLY A 1 109 ? 46.373 5.416 -57.295 1.00 55.06 109 GLY A C 1
ATOM 906 O O . GLY A 1 109 ? 46.961 6.064 -58.164 1.00 55.06 109 GLY A O 1
ATOM 907 N N . ARG A 1 110 ? 45.063 5.597 -57.070 1.00 53.75 110 ARG A N 1
ATOM 908 C CA . ARG A 1 110 ? 44.243 6.545 -57.851 1.00 53.75 110 ARG A CA 1
ATOM 909 C C . ARG A 1 110 ? 44.257 7.981 -57.318 1.00 53.75 110 ARG A C 1
ATOM 911 O O . ARG A 1 110 ? 43.742 8.872 -57.995 1.00 53.75 110 ARG A O 1
ATOM 918 N N . ARG A 1 111 ? 44.899 8.258 -56.175 1.00 52.44 111 ARG A N 1
ATOM 919 C CA . ARG A 1 111 ? 45.252 9.635 -55.791 1.00 52.44 111 ARG A CA 1
ATOM 920 C C . ARG A 1 111 ? 46.550 10.040 -56.496 1.00 52.44 111 ARG A C 1
ATOM 922 O O . ARG A 1 111 ? 47.558 9.345 -56.454 1.00 52.44 111 ARG A O 1
ATOM 929 N N . ARG A 1 112 ? 46.447 11.150 -57.229 1.00 50.75 112 ARG A N 1
ATOM 930 C CA . ARG A 1 112 ? 47.431 11.724 -58.153 1.00 50.75 112 ARG A CA 1
ATOM 931 C C . ARG A 1 112 ? 48.883 11.563 -57.693 1.00 50.75 112 ARG A C 1
ATOM 933 O O . ARG A 1 112 ? 49.236 11.943 -56.583 1.00 50.75 112 ARG A O 1
ATOM 940 N N . ARG A 1 113 ? 49.719 11.122 -58.642 1.00 51.94 113 ARG A N 1
ATOM 941 C CA . ARG A 1 113 ? 51.182 11.265 -58.655 1.00 51.94 113 ARG A CA 1
ATOM 942 C C . ARG A 1 113 ? 51.599 12.642 -58.128 1.00 51.94 113 ARG A C 1
ATOM 944 O O . ARG A 1 113 ? 51.549 13.628 -58.857 1.00 51.94 113 ARG A O 1
ATOM 951 N N . GLY A 1 114 ? 52.054 12.671 -56.886 1.00 50.12 114 GLY A N 1
ATOM 952 C CA . GLY A 1 114 ? 52.832 13.749 -56.299 1.00 50.12 114 GLY A CA 1
ATOM 953 C C . GLY A 1 114 ? 54.057 13.127 -55.649 1.00 50.1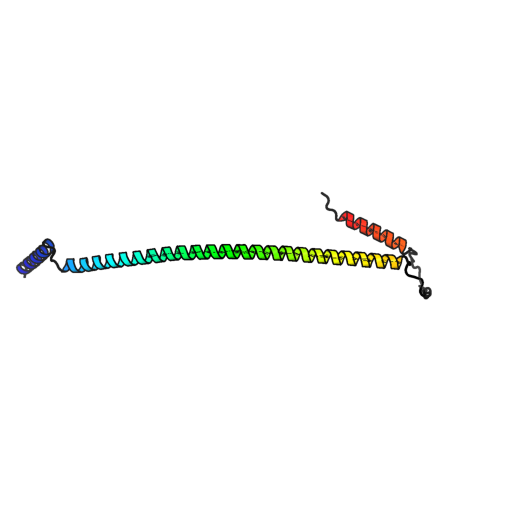2 114 GLY A C 1
ATOM 954 O O . GLY A 1 114 ? 53.986 12.679 -54.516 1.00 50.12 114 GLY A O 1
ATOM 955 N N . HIS A 1 115 ? 55.150 13.061 -56.411 1.00 52.03 115 HIS A N 1
ATOM 956 C CA . HIS A 1 115 ? 56.514 12.816 -55.937 1.00 52.03 115 HIS A CA 1
ATOM 957 C C . HIS A 1 115 ? 56.776 11.488 -55.188 1.00 52.03 115 HIS A C 1
ATOM 959 O O . HIS A 1 115 ? 56.970 11.452 -53.976 1.00 52.03 115 HIS A O 1
ATOM 965 N N . ALA A 1 116 ? 56.877 10.382 -55.935 1.00 49.94 116 ALA A N 1
ATOM 966 C CA . ALA A 1 116 ? 57.480 9.152 -55.421 1.00 49.94 116 ALA A CA 1
ATOM 967 C C . ALA A 1 116 ? 58.997 9.349 -55.286 1.00 49.94 116 ALA A C 1
ATOM 969 O O . ALA A 1 116 ? 59.749 9.219 -56.254 1.00 49.94 116 ALA A O 1
ATOM 970 N N . ASP A 1 117 ? 59.429 9.691 -54.077 1.00 50.12 117 ASP A N 1
ATOM 971 C CA . ASP A 1 117 ? 60.828 9.633 -53.683 1.00 50.12 117 ASP A CA 1
ATOM 972 C C . ASP A 1 117 ? 61.280 8.166 -53.779 1.00 50.12 117 ASP A C 1
ATOM 974 O O . ASP A 1 117 ? 60.752 7.284 -53.092 1.00 50.12 117 ASP A O 1
ATOM 978 N N . ARG A 1 118 ? 62.177 7.864 -54.725 1.00 56.25 118 ARG A N 1
ATOM 979 C CA . ARG A 1 118 ? 62.649 6.496 -54.976 1.00 56.25 118 ARG A CA 1
ATOM 980 C C . ARG A 1 118 ? 63.440 6.026 -53.757 1.00 56.25 118 ARG A C 1
ATOM 982 O O . ARG A 1 118 ? 64.625 6.331 -53.629 1.00 56.25 118 ARG A O 1
ATOM 989 N N . ARG A 1 119 ? 62.801 5.262 -52.866 1.00 60.81 119 ARG A N 1
ATOM 990 C CA . ARG A 1 119 ? 63.490 4.589 -51.758 1.00 60.81 119 ARG A CA 1
ATOM 991 C C . ARG A 1 119 ? 64.561 3.660 -52.337 1.00 60.81 119 ARG A C 1
ATOM 993 O O . ARG A 1 119 ? 64.264 2.799 -53.163 1.00 60.81 119 ARG A O 1
ATOM 1000 N N . ARG A 1 120 ? 65.820 3.882 -51.944 1.00 58.34 120 ARG A N 1
ATOM 1001 C CA . ARG A 1 120 ? 66.967 3.058 -52.354 1.00 58.34 120 ARG A CA 1
ATOM 1002 C C . ARG A 1 120 ? 66.789 1.626 -51.849 1.00 58.34 120 ARG A C 1
ATOM 1004 O O . ARG A 1 120 ? 66.332 1.423 -50.727 1.00 58.34 120 ARG A O 1
ATOM 1011 N N . ALA A 1 121 ? 67.176 0.657 -52.676 1.00 55.75 121 ALA A N 1
ATOM 1012 C CA . ALA A 1 121 ? 67.140 -0.758 -52.328 1.00 55.75 121 ALA A CA 1
ATOM 1013 C C . ALA A 1 121 ? 68.008 -1.036 -51.088 1.00 55.75 121 ALA A C 1
ATOM 1015 O O . ALA A 1 121 ? 69.171 -0.632 -51.031 1.00 55.75 121 ALA A O 1
ATOM 1016 N N . VAL A 1 122 ? 67.425 -1.714 -50.098 1.00 61.59 122 VAL A N 1
ATOM 1017 C CA . VAL A 1 122 ? 68.104 -2.130 -48.866 1.00 61.59 122 VAL A CA 1
ATOM 1018 C C . VAL A 1 122 ? 68.893 -3.403 -49.167 1.00 61.59 122 VAL A C 1
ATOM 1020 O O . VAL A 1 122 ? 68.301 -4.411 -49.544 1.00 61.59 122 VAL A O 1
ATOM 1023 N N . SER A 1 123 ? 70.221 -3.373 -49.018 1.00 61.88 123 SER A N 1
ATOM 1024 C CA . SER A 1 123 ? 71.029 -4.589 -49.141 1.00 61.88 123 SER A CA 1
ATOM 1025 C C . SER A 1 123 ? 70.947 -5.395 -47.847 1.00 61.88 123 SER A C 1
ATOM 1027 O O . SER A 1 123 ? 71.382 -4.925 -46.795 1.00 61.88 123 SER A O 1
ATOM 1029 N N . VAL A 1 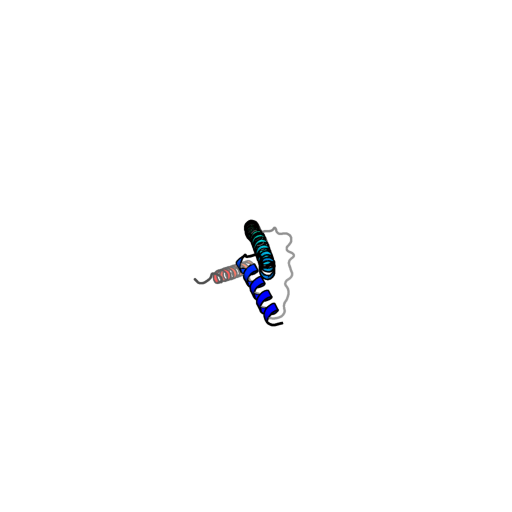124 ? 70.434 -6.616 -47.933 1.00 63.19 124 VAL A N 1
ATOM 1030 C CA . VAL A 1 124 ? 70.457 -7.604 -46.848 1.00 63.19 124 VAL A CA 1
ATOM 1031 C C . VAL A 1 124 ? 71.468 -8.699 -47.188 1.00 63.19 124 VAL A C 1
ATOM 1033 O O . VAL A 1 124 ? 71.524 -9.165 -48.324 1.00 63.19 124 VAL A O 1
ATOM 1036 N N . SER A 1 125 ? 72.301 -9.070 -46.213 1.00 53.75 125 SER A N 1
ATOM 1037 C CA . SER A 1 125 ? 73.323 -10.117 -46.340 1.00 53.75 125 SER A CA 1
ATOM 1038 C C . SER A 1 125 ? 72.788 -11.440 -45.784 1.00 53.75 125 SER A C 1
ATOM 1040 O O . SER A 1 125 ? 72.456 -11.513 -44.602 1.00 53.75 125 SER A O 1
ATOM 1042 N N . GLY A 1 126 ? 72.704 -12.469 -46.635 1.00 69.69 126 GLY A N 1
ATOM 1043 C CA . GLY A 1 126 ? 72.216 -13.821 -46.316 1.00 69.69 126 GLY A CA 1
ATOM 1044 C C . GLY A 1 126 ? 71.004 -14.237 -47.167 1.00 69.69 126 GLY A C 1
ATOM 1045 O O . GLY A 1 126 ? 70.334 -13.365 -47.716 1.00 69.69 126 GLY A O 1
ATOM 1046 N N . PRO A 1 127 ? 70.715 -15.545 -47.335 1.00 68.88 127 PRO A N 1
ATOM 1047 C CA . PRO A 1 127 ? 69.565 -16.000 -48.113 1.00 68.88 127 PRO A CA 1
ATOM 1048 C C . PRO A 1 127 ? 68.270 -15.541 -47.433 1.00 68.88 127 PRO A C 1
ATOM 1050 O O . PRO A 1 127 ? 67.915 -16.017 -46.358 1.00 68.88 127 PRO A O 1
ATOM 1053 N N . TYR A 1 128 ? 67.581 -14.591 -48.060 1.00 67.44 128 TYR A N 1
ATOM 1054 C CA . TYR A 1 128 ? 66.324 -14.026 -47.588 1.00 67.44 128 TYR A CA 1
ATOM 1055 C C . TYR A 1 128 ? 65.235 -14.309 -48.619 1.00 67.44 128 TYR A C 1
ATOM 1057 O O . TYR A 1 128 ? 65.456 -14.192 -49.825 1.00 67.44 128 TYR A O 1
ATOM 1065 N N . ILE A 1 129 ? 64.060 -14.720 -48.145 1.00 70.44 129 ILE A N 1
ATOM 1066 C CA . ILE A 1 129 ? 62.902 -14.932 -49.010 1.00 70.44 129 ILE A CA 1
ATOM 1067 C C . ILE A 1 129 ? 62.172 -13.597 -49.107 1.00 70.44 129 ILE A C 1
ATOM 1069 O O . ILE A 1 129 ? 61.521 -13.166 -48.156 1.00 70.44 129 ILE A O 1
ATOM 1073 N N . VAL A 1 130 ? 62.299 -12.933 -50.254 1.00 64.38 130 VAL A N 1
ATOM 1074 C CA . VAL A 1 130 ? 61.415 -11.821 -50.614 1.00 64.38 130 VAL A CA 1
ATOM 1075 C C . VAL A 1 130 ? 60.205 -12.418 -51.287 1.00 64.38 130 VAL A C 1
ATOM 1077 O O . VAL A 1 130 ? 60.279 -12.866 -52.432 1.00 64.38 130 VAL A O 1
ATOM 1080 N N . TYR A 1 131 ? 59.080 -12.405 -50.590 1.00 68.88 131 TYR A N 1
ATOM 1081 C CA . TYR A 1 131 ? 57.806 -12.608 -51.248 1.00 68.88 131 TYR A CA 1
ATOM 1082 C C . TYR A 1 131 ? 57.538 -11.344 -52.063 1.00 68.88 131 TYR A C 1
ATOM 1084 O O . TYR A 1 131 ? 57.071 -10.342 -51.533 1.00 68.88 131 TYR A O 1
ATOM 1092 N N . MET A 1 132 ? 57.902 -11.370 -53.347 1.00 71.50 132 MET A N 1
ATOM 1093 C CA . MET A 1 132 ? 57.540 -10.350 -54.340 1.00 71.50 132 MET A CA 1
ATOM 1094 C C . MET A 1 132 ? 56.032 -10.425 -54.644 1.00 71.50 132 MET A C 1
ATOM 1096 O O . MET A 1 132 ? 55.627 -10.470 -55.801 1.00 71.50 132 MET A O 1
ATOM 1100 N N . LEU A 1 133 ? 55.206 -10.535 -53.604 1.00 71.56 133 LEU A N 1
ATOM 1101 C CA . LEU A 1 133 ? 53.759 -10.543 -53.716 1.00 71.56 133 LEU A CA 1
ATOM 1102 C C . LEU A 1 133 ? 53.314 -9.107 -53.951 1.00 71.56 133 LEU A C 1
ATOM 1104 O O . LEU A 1 133 ? 53.760 -8.187 -53.264 1.00 71.56 133 LEU A O 1
ATOM 1108 N N . ASN A 1 134 ? 52.470 -8.919 -54.957 1.00 77.19 134 ASN A N 1
ATOM 1109 C CA . ASN A 1 134 ? 51.876 -7.626 -55.225 1.00 77.19 134 ASN A CA 1
ATOM 1110 C C . ASN A 1 134 ? 50.880 -7.298 -54.105 1.00 77.19 134 ASN A C 1
ATOM 1112 O O . ASN A 1 134 ? 50.155 -8.181 -53.646 1.00 77.19 134 ASN A O 1
ATOM 1116 N N . ASP A 1 135 ? 50.794 -6.030 -53.703 1.00 74.81 135 ASP A N 1
ATOM 1117 C CA . ASP A 1 135 ? 49.849 -5.591 -52.668 1.00 74.81 135 ASP A CA 1
ATOM 1118 C C . ASP A 1 135 ? 48.399 -5.964 -53.034 1.00 74.81 135 ASP A C 1
ATOM 1120 O O . ASP A 1 135 ? 47.589 -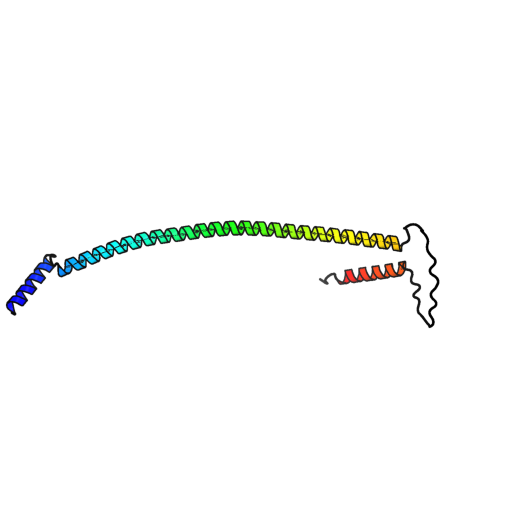6.255 -52.156 1.00 74.81 135 ASP A O 1
ATOM 1124 N N . ALA A 1 136 ? 48.083 -6.025 -54.333 1.00 76.81 136 ALA A N 1
ATOM 1125 C CA . ALA A 1 136 ? 46.789 -6.486 -54.833 1.00 76.81 136 ALA A CA 1
ATOM 1126 C C . ALA A 1 136 ? 46.494 -7.955 -54.477 1.00 76.81 136 ALA A C 1
ATOM 1128 O O . ALA A 1 136 ? 45.400 -8.248 -54.000 1.00 76.81 136 ALA A O 1
ATOM 1129 N N . ASP A 1 137 ? 47.473 -8.845 -54.648 1.00 77.25 137 ASP A N 1
ATOM 1130 C CA . ASP A 1 137 ? 47.320 -10.283 -54.396 1.00 77.25 137 ASP A CA 1
ATOM 1131 C C . ASP A 1 137 ? 47.209 -10.548 -52.884 1.00 77.25 137 ASP A C 1
ATOM 1133 O O . ASP A 1 137 ? 46.377 -11.331 -52.435 1.00 77.25 137 ASP A O 1
ATOM 1137 N N . ILE A 1 138 ? 47.977 -9.808 -52.071 1.00 82.00 138 ILE A N 1
ATOM 1138 C CA . ILE A 1 138 ? 47.905 -9.875 -50.601 1.00 82.00 138 ILE A CA 1
ATOM 1139 C C . ILE A 1 138 ? 46.515 -9.451 -50.104 1.00 82.00 138 ILE A C 1
ATOM 1141 O O . ILE A 1 138 ? 45.961 -10.057 -49.184 1.00 82.00 138 ILE A O 1
ATOM 1145 N N . LEU A 1 139 ? 45.945 -8.398 -50.695 1.00 79.88 139 LEU A N 1
ATOM 1146 C CA . LEU A 1 139 ? 44.616 -7.906 -50.333 1.00 79.88 139 LEU A CA 1
ATOM 1147 C C . LEU A 1 139 ? 43.503 -8.850 -50.795 1.00 79.88 139 LEU A C 1
ATOM 1149 O O . LEU A 1 139 ? 42.515 -9.010 -50.074 1.00 79.88 139 LEU A O 1
ATOM 1153 N N . GLU A 1 140 ? 43.656 -9.481 -51.959 1.00 81.81 140 GLU A N 1
ATOM 1154 C CA . GLU A 1 140 ? 42.740 -10.515 -52.443 1.00 81.81 140 GLU A CA 1
ATOM 1155 C C . GLU A 1 140 ? 42.739 -11.728 -51.503 1.00 81.81 140 GLU A C 1
ATOM 1157 O O . GLU A 1 140 ? 41.677 -12.120 -51.009 1.00 81.81 140 GLU A O 1
ATOM 1162 N N . ASP A 1 141 ? 43.917 -12.242 -51.147 1.00 83.38 141 ASP A N 1
ATOM 1163 C CA . ASP A 1 141 ? 44.065 -13.345 -50.195 1.00 83.38 141 ASP A CA 1
ATOM 1164 C C . ASP A 1 141 ? 43.492 -12.985 -48.817 1.00 83.38 141 ASP A C 1
ATOM 1166 O O . ASP A 1 141 ? 42.763 -13.772 -48.205 1.00 83.38 141 ASP A O 1
ATOM 1170 N N . TRP A 1 142 ? 43.736 -11.765 -48.334 1.00 81.56 142 TRP A N 1
ATOM 1171 C CA . TRP A 1 142 ? 43.160 -11.286 -47.077 1.00 81.56 142 TRP A CA 1
ATOM 1172 C C . TRP A 1 142 ? 41.626 -11.211 -47.126 1.00 81.56 142 TRP A C 1
ATOM 1174 O O . TRP A 1 142 ? 40.954 -11.615 -46.170 1.00 81.56 142 TRP A O 1
ATOM 1184 N N . ALA A 1 143 ? 41.049 -10.750 -48.240 1.00 80.94 143 ALA A N 1
ATOM 1185 C CA . ALA A 1 143 ? 39.602 -10.709 -48.433 1.00 80.94 143 ALA A CA 1
ATOM 1186 C C . ALA A 1 143 ? 38.993 -12.120 -48.475 1.00 80.94 143 ALA A C 1
ATOM 1188 O O . ALA A 1 143 ? 37.945 -12.358 -47.863 1.00 80.94 143 ALA A O 1
ATOM 1189 N N . ILE A 1 144 ? 39.666 -13.070 -49.130 1.00 84.38 144 ILE A N 1
ATOM 1190 C CA . ILE A 1 144 ? 39.277 -14.486 -49.159 1.00 84.38 144 ILE A CA 1
ATOM 1191 C C . ILE A 1 144 ? 39.307 -15.075 -47.742 1.00 84.38 144 ILE A C 1
ATOM 1193 O O . ILE A 1 144 ? 38.332 -15.704 -47.314 1.00 84.38 144 ILE A O 1
ATOM 1197 N N . ILE A 1 145 ? 40.367 -14.810 -46.972 1.00 81.44 145 ILE A N 1
ATOM 1198 C CA . ILE A 1 145 ? 40.489 -15.252 -45.576 1.00 81.44 145 ILE A CA 1
ATOM 1199 C C . ILE A 1 145 ? 39.354 -14.665 -44.732 1.00 81.44 145 ILE A C 1
ATOM 1201 O O . ILE A 1 145 ? 38.652 -15.414 -44.049 1.00 81.44 145 ILE A O 1
ATOM 1205 N N . LYS A 1 146 ? 39.097 -13.355 -44.819 1.00 78.75 146 LYS A N 1
ATOM 1206 C CA . LYS A 1 146 ? 38.030 -12.690 -44.054 1.00 78.75 146 LYS A CA 1
ATOM 1207 C C . LYS A 1 146 ? 36.648 -13.253 -44.396 1.00 78.75 146 LYS A C 1
ATOM 1209 O O . LYS A 1 146 ? 35.881 -13.575 -43.491 1.00 78.75 146 LYS A O 1
ATOM 1214 N N . LYS A 1 147 ? 36.354 -13.452 -45.684 1.00 77.00 147 LYS A N 1
ATOM 1215 C CA . LYS A 1 147 ? 35.101 -14.068 -46.147 1.00 77.00 147 LYS A CA 1
ATOM 1216 C C . LYS A 1 147 ? 34.933 -15.485 -45.595 1.00 77.00 147 LYS A C 1
ATOM 1218 O O . LYS A 1 147 ? 33.841 -15.853 -45.162 1.00 77.00 147 LYS A O 1
ATOM 1223 N N . SER A 1 148 ? 36.014 -16.265 -45.557 1.00 72.44 148 SER A N 1
ATOM 1224 C CA . SER A 1 148 ? 35.987 -17.614 -44.989 1.00 72.44 148 SER A CA 1
ATOM 1225 C C . SER A 1 148 ? 35.742 -17.611 -43.473 1.00 72.44 148 SER A C 1
ATOM 1227 O O . SER A 1 148 ? 34.970 -18.436 -42.983 1.00 72.44 148 SER A O 1
ATOM 1229 N N . LEU A 1 149 ? 36.300 -16.646 -42.735 1.00 74.25 149 LEU A N 1
ATOM 1230 C CA . LEU A 1 149 ? 36.083 -16.493 -41.293 1.00 74.25 149 LEU A CA 1
ATOM 1231 C C . LEU A 1 149 ? 34.641 -16.089 -40.970 1.00 74.25 149 LEU A C 1
ATOM 1233 O O . LEU A 1 149 ? 34.029 -16.700 -40.099 1.00 74.25 149 LEU A O 1
ATOM 1237 N N . SER A 1 150 ? 34.065 -15.145 -41.721 1.00 67.25 150 SER A N 1
ATOM 1238 C CA . SER A 1 150 ? 32.661 -14.744 -41.555 1.00 67.25 150 SER A CA 1
ATOM 1239 C C . SER A 1 150 ? 31.677 -15.880 -41.860 1.00 67.25 150 SER A C 1
ATOM 1241 O O . SER A 1 150 ? 30.631 -15.972 -41.223 1.00 67.25 150 SER A O 1
ATOM 1243 N N . SER A 1 151 ? 32.014 -16.776 -42.796 1.00 59.72 151 SER A N 1
ATOM 1244 C CA . SER A 1 151 ? 31.186 -17.954 -43.102 1.00 59.72 151 SER A CA 1
ATOM 1245 C C . SER A 1 151 ? 31.241 -19.047 -42.026 1.00 59.72 151 SER A C 1
ATOM 1247 O O . SER A 1 151 ? 30.274 -19.785 -41.865 1.00 59.72 151 SER A O 1
ATOM 1249 N N . ARG A 1 152 ? 32.333 -19.136 -41.250 1.00 58.81 152 ARG A N 1
ATOM 1250 C CA . ARG A 1 152 ? 32.487 -20.115 -40.155 1.00 58.81 152 ARG A CA 1
ATOM 1251 C C . ARG A 1 152 ? 31.738 -19.731 -38.880 1.00 58.81 152 ARG A C 1
ATOM 1253 O O . ARG A 1 152 ? 31.494 -20.597 -38.050 1.00 58.81 152 ARG A O 1
ATOM 1260 N N . THR A 1 153 ? 31.388 -18.458 -38.717 1.00 54.50 153 THR A N 1
ATOM 1261 C CA . THR A 1 153 ? 30.609 -17.951 -37.576 1.00 54.50 153 THR A CA 1
ATOM 1262 C C . THR A 1 153 ? 29.094 -18.037 -37.772 1.00 54.50 153 THR A C 1
ATOM 1264 O O . THR A 1 153 ? 28.351 -17.666 -36.867 1.00 54.50 153 THR A O 1
ATOM 1267 N N . ALA A 1 154 ? 28.615 -18.536 -38.916 1.00 53.81 154 ALA A N 1
ATOM 1268 C CA . ALA A 1 154 ? 27.216 -18.925 -39.050 1.00 53.81 154 ALA A CA 1
ATOM 1269 C C . ALA A 1 154 ? 26.978 -20.195 -38.206 1.00 53.81 154 ALA A C 1
ATOM 1271 O O . ALA A 1 154 ? 27.698 -21.177 -38.400 1.00 53.81 154 ALA A O 1
ATOM 1272 N N . PRO A 1 155 ? 26.025 -20.198 -37.255 1.00 50.84 155 PRO A N 1
ATOM 1273 C CA . PRO A 1 155 ? 25.745 -21.384 -36.461 1.00 50.84 155 PRO A CA 1
ATOM 1274 C C . PRO A 1 155 ? 25.286 -22.511 -37.391 1.00 50.84 155 PRO A C 1
ATOM 1276 O O . PRO A 1 155 ? 24.433 -22.311 -38.256 1.00 50.84 155 PRO A O 1
ATOM 1279 N N . ILE A 1 156 ? 25.879 -23.691 -37.216 1.00 57.06 156 ILE A N 1
ATOM 1280 C CA . ILE A 1 156 ? 25.337 -24.934 -37.760 1.00 57.06 156 ILE A CA 1
ATOM 1281 C C . ILE A 1 156 ? 23.965 -25.106 -37.095 1.00 57.06 156 ILE A C 1
ATOM 1283 O O . ILE A 1 156 ? 23.898 -25.152 -35.866 1.00 57.06 156 ILE A O 1
ATOM 1287 N N . LEU A 1 157 ? 22.899 -25.099 -37.901 1.00 45.16 157 LEU A N 1
ATOM 1288 C CA . LEU A 1 157 ? 21.548 -25.489 -37.483 1.00 45.16 157 LEU A CA 1
ATOM 1289 C C . LEU A 1 157 ? 21.543 -26.910 -36.911 1.00 45.16 157 LEU A C 1
ATOM 1291 O O . LEU A 1 157 ? 22.211 -27.779 -37.519 1.00 45.16 157 LEU A O 1
#

Radius of gyration: 52.08 Å; chains: 1; bounding box: 110×39×129 Å